Protein AF-A0A0F5JAH7-F1 (afdb_monomer_lite)

Sequence (179 aa):
MRFEEVIDNLYSNDDKLICETLNSGLHVSDCMIADNVVSTGFCCRIHTDTVFEVLYLISQQTVCYMQGFLSYRFPMGLSFKYNPDLRLENNYSYYNSGFFRPEEDYEKWYNSYDIESGKFNIVITKDLLNNSRSFVLDNNMEVSSFSVFKGQIEVKSYPLILENVPKLFKSRIFRTLIK

Secondary structure (DSSP, 8-state):
--HHHHHHHHTSS-HHHHHHHHHHSEEGGG--S-EEEEEEEEEEE-TT--EEEEEEETTTTEEEEEE-BTTB-PPTTBEEEE-GGGGGS--TTSTT--EE--GGGTTEEEEEEETTTTEEEEEEEEEEEGGGTEEEETTS-EE-EEEEEETTEEEEEEESS-SS--B---SS-------

pLDDT: mean 86.16, std 14.69, range [32.09, 98.0]

Structure (mmCIF, N/CA/C/O backbone):
data_AF-A0A0F5JAH7-F1
#
_entry.id   AF-A0A0F5JAH7-F1
#
loop_
_atom_site.group_PDB
_atom_site.id
_atom_site.type_symbol
_atom_site.label_atom_id
_atom_site.label_alt_id
_atom_site.label_comp_id
_atom_site.label_asym_id
_atom_site.label_entity_id
_atom_site.label_seq_id
_atom_site.pdbx_PDB_ins_code
_atom_site.Cartn_x
_atom_site.Cartn_y
_atom_site.Cartn_z
_atom_site.occupancy
_atom_site.B_iso_or_equiv
_atom_site.auth_seq_id
_atom_site.auth_comp_id
_atom_site.auth_asym_id
_atom_site.auth_atom_id
_atom_site.pdbx_PDB_model_num
ATOM 1 N N . MET A 1 1 ? -8.249 3.401 -7.924 1.00 89.75 1 MET A N 1
ATOM 2 C CA . MET A 1 1 ? -8.899 2.587 -6.875 1.00 89.75 1 MET A CA 1
ATOM 3 C C . MET A 1 1 ? -8.519 3.214 -5.549 1.00 89.75 1 MET A C 1
ATOM 5 O O . MET A 1 1 ? -7.336 3.478 -5.372 1.00 89.75 1 MET A O 1
ATOM 9 N N . ARG A 1 2 ? -9.473 3.545 -4.670 1.00 94.94 2 ARG A N 1
ATOM 10 C CA . ARG A 1 2 ? -9.120 4.191 -3.392 1.00 94.94 2 ARG A CA 1
ATOM 11 C C . ARG A 1 2 ? -8.401 3.201 -2.476 1.00 94.94 2 ARG A C 1
ATOM 13 O O . ARG A 1 2 ? -8.511 1.991 -2.667 1.00 94.94 2 ARG A O 1
ATOM 20 N N . PHE A 1 3 ? -7.662 3.714 -1.495 1.00 96.94 3 PHE A N 1
ATOM 21 C CA . PHE A 1 3 ? -6.788 2.890 -0.664 1.00 96.94 3 PHE A CA 1
ATOM 22 C C . PHE A 1 3 ? -7.546 1.769 0.054 1.00 96.94 3 PHE A C 1
ATOM 24 O O . PHE A 1 3 ? -7.106 0.628 0.022 1.00 96.94 3 PHE A O 1
ATOM 31 N N . GLU A 1 4 ? -8.706 2.050 0.647 1.00 96.50 4 GLU A N 1
ATOM 32 C CA . GLU A 1 4 ? -9.466 1.043 1.389 1.00 96.50 4 GLU A CA 1
ATOM 33 C C . GLU A 1 4 ? -9.910 -0.132 0.509 1.00 96.50 4 GLU A C 1
ATOM 35 O O . GLU A 1 4 ? -9.775 -1.279 0.919 1.00 96.50 4 GLU A O 1
ATOM 40 N N . GLU A 1 5 ? -10.326 0.148 -0.728 1.00 96.75 5 GLU A N 1
ATOM 41 C CA . GLU A 1 5 ? -10.713 -0.872 -1.707 1.00 96.75 5 GLU A CA 1
ATOM 42 C C . GLU A 1 5 ? -9.499 -1.704 -2.144 1.00 96.75 5 GLU A C 1
ATOM 44 O O . GLU A 1 5 ? -9.576 -2.928 -2.235 1.00 96.75 5 GLU A O 1
ATOM 49 N N . VAL A 1 6 ? -8.349 -1.051 -2.350 1.00 97.06 6 VAL A N 1
ATOM 50 C CA . VAL A 1 6 ? -7.085 -1.736 -2.650 1.00 97.06 6 VAL A CA 1
ATOM 51 C C . VAL A 1 6 ? -6.721 -2.714 -1.535 1.00 97.06 6 VAL A C 1
ATOM 53 O O . VAL A 1 6 ? -6.438 -3.876 -1.820 1.00 97.06 6 VAL A O 1
ATOM 56 N N . ILE A 1 7 ? -6.706 -2.268 -0.276 1.00 96.62 7 ILE A N 1
ATOM 57 C CA . ILE A 1 7 ? -6.280 -3.121 0.840 1.00 96.62 7 ILE A CA 1
ATOM 58 C C . ILE A 1 7 ? -7.300 -4.236 1.095 1.00 96.62 7 ILE A C 1
ATOM 60 O O . ILE A 1 7 ? -6.888 -5.377 1.308 1.00 96.62 7 ILE A O 1
ATOM 64 N N . ASP A 1 8 ? -8.605 -3.958 0.987 1.00 96.44 8 ASP A N 1
ATOM 65 C CA . ASP A 1 8 ? -9.654 -4.984 1.059 1.00 96.44 8 ASP A CA 1
ATOM 66 C C . ASP A 1 8 ? -9.432 -6.094 0.023 1.00 96.44 8 ASP A C 1
ATOM 68 O O . ASP A 1 8 ? -9.504 -7.280 0.355 1.00 96.44 8 ASP A O 1
ATOM 72 N N . ASN A 1 9 ? -9.109 -5.718 -1.216 1.00 96.19 9 ASN A N 1
ATOM 73 C CA . ASN A 1 9 ? -8.891 -6.667 -2.299 1.00 96.19 9 ASN A CA 1
ATOM 74 C C . ASN A 1 9 ? -7.584 -7.451 -2.143 1.00 96.19 9 ASN A C 1
ATOM 76 O O . ASN A 1 9 ? -7.573 -8.662 -2.358 1.00 96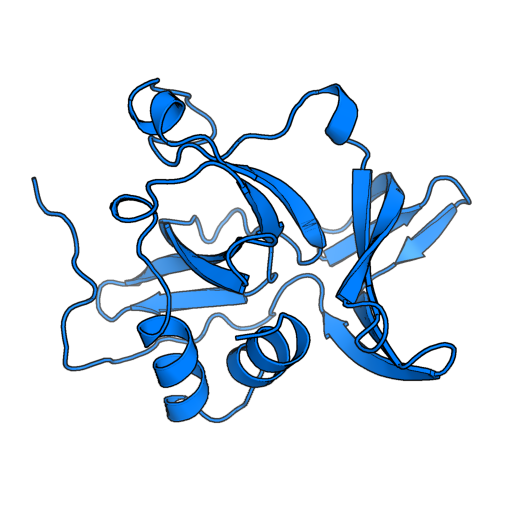.19 9 ASN A O 1
ATOM 80 N N . LEU A 1 10 ? -6.484 -6.784 -1.772 1.00 95.25 10 LEU A N 1
ATOM 81 C CA . LEU A 1 10 ? -5.180 -7.426 -1.575 1.00 95.25 10 LEU A CA 1
ATOM 82 C C . LEU A 1 10 ? -5.208 -8.428 -0.415 1.00 95.25 10 LEU A C 1
ATOM 84 O O . LEU A 1 10 ? -4.598 -9.485 -0.511 1.00 95.25 10 LEU A O 1
ATOM 88 N N . TYR A 1 11 ? -5.943 -8.133 0.658 1.00 95.00 11 TYR A N 1
ATOM 89 C CA . TYR A 1 11 ? -6.078 -9.011 1.827 1.00 95.00 11 TYR A CA 1
ATOM 90 C C . TYR A 1 11 ? -7.300 -9.944 1.747 1.00 95.00 11 TYR A C 1
ATOM 92 O O . TYR A 1 11 ? -7.702 -10.536 2.751 1.00 95.00 11 TYR A O 1
ATOM 100 N N . SER A 1 12 ? -7.902 -10.085 0.565 1.00 93.44 12 SER A N 1
ATOM 101 C CA . SER A 1 12 ? -8.976 -11.044 0.314 1.00 93.44 12 SER A CA 1
ATOM 102 C C . SER A 1 12 ? -8.448 -12.482 0.252 1.00 93.44 12 SER A C 1
ATOM 104 O O . SER A 1 12 ? -7.288 -12.722 -0.063 1.00 93.44 12 SER A O 1
ATOM 106 N N . ASN A 1 13 ? -9.325 -13.460 0.490 1.00 90.88 13 ASN A N 1
ATOM 107 C CA . ASN A 1 13 ? -9.040 -14.874 0.207 1.00 90.88 13 ASN A CA 1
ATOM 108 C C . ASN A 1 13 ? -9.340 -15.258 -1.258 1.00 90.88 13 ASN A C 1
ATOM 110 O O . ASN A 1 13 ? -9.183 -16.419 -1.631 1.00 90.88 13 ASN A O 1
ATOM 114 N N . ASP A 1 14 ? -9.821 -14.316 -2.076 1.00 91.62 14 ASP A N 1
ATOM 115 C CA . ASP A 1 14 ? -10.093 -14.523 -3.499 1.00 91.62 14 ASP A CA 1
ATOM 116 C C . ASP A 1 14 ? -8.895 -14.087 -4.357 1.00 91.62 14 ASP A C 1
ATOM 118 O O . ASP A 1 14 ? -8.690 -12.899 -4.627 1.00 91.62 14 ASP A O 1
ATOM 122 N N . ASP A 1 15 ? -8.134 -15.072 -4.842 1.00 90.12 15 ASP A N 1
ATOM 123 C CA . ASP A 1 15 ? -6.994 -14.867 -5.741 1.00 90.12 15 ASP A CA 1
ATOM 124 C C . ASP A 1 15 ? -7.355 -14.064 -6.996 1.00 90.12 15 ASP A C 1
ATOM 126 O O . ASP A 1 15 ? -6.509 -13.330 -7.520 1.00 90.12 15 ASP A O 1
ATOM 130 N N . LYS A 1 16 ? -8.594 -14.177 -7.498 1.00 90.12 16 LYS A N 1
ATOM 131 C CA . LYS A 1 16 ? -9.054 -13.421 -8.667 1.00 90.12 16 LYS A CA 1
ATOM 132 C C . LYS A 1 16 ? -9.134 -11.933 -8.340 1.00 90.12 16 LYS A C 1
ATOM 134 O O . LYS A 1 16 ? -8.657 -11.129 -9.139 1.00 90.12 16 LYS A O 1
ATOM 139 N N . LEU A 1 17 ? -9.657 -11.581 -7.169 1.00 92.62 17 LEU A N 1
ATOM 140 C CA . LEU A 1 17 ? -9.796 -10.196 -6.718 1.00 92.62 17 LEU A CA 1
ATOM 141 C C . LEU A 1 17 ? -8.432 -9.542 -6.451 1.00 92.62 17 LEU A C 1
ATOM 143 O O . LEU A 1 17 ? -8.174 -8.425 -6.916 1.00 92.62 17 LEU A O 1
ATOM 147 N N . ILE A 1 18 ? -7.519 -10.276 -5.800 1.00 92.75 18 ILE A N 1
ATOM 148 C CA . ILE A 1 18 ? -6.113 -9.868 -5.641 1.00 92.75 18 ILE A CA 1
ATOM 149 C C . ILE A 1 18 ? -5.516 -9.594 -7.023 1.00 92.75 18 ILE A C 1
ATOM 151 O O . ILE A 1 18 ? -4.957 -8.531 -7.293 1.00 92.75 18 ILE A O 1
ATOM 155 N N . CYS A 1 19 ? -5.672 -10.550 -7.938 1.00 90.69 19 CYS A N 1
ATOM 156 C CA . CYS A 1 19 ? -5.180 -10.449 -9.299 1.00 90.69 19 CYS A CA 1
ATOM 157 C C . CYS A 1 19 ? -5.741 -9.230 -10.045 1.00 90.69 19 CYS A C 1
ATOM 159 O O . CYS A 1 19 ? -4.984 -8.565 -10.752 1.00 90.69 19 CYS A O 1
ATOM 161 N N . GLU A 1 20 ? -7.040 -8.966 -9.971 1.00 91.88 20 GLU A N 1
ATOM 162 C CA . GLU A 1 20 ? -7.682 -7.822 -10.629 1.00 91.88 20 GLU A CA 1
ATOM 163 C C . GLU A 1 20 ? -7.109 -6.498 -10.124 1.00 91.88 20 GLU A C 1
ATOM 165 O O . GLU A 1 20 ? -6.736 -5.650 -10.935 1.00 91.88 20 GLU A O 1
ATOM 170 N N . THR A 1 21 ? -6.910 -6.381 -8.811 1.00 93.88 21 THR A N 1
ATOM 171 C CA . THR A 1 21 ? -6.293 -5.199 -8.196 1.00 93.88 21 THR A CA 1
ATOM 172 C C . THR A 1 21 ? -4.859 -5.002 -8.677 1.00 93.88 21 THR A C 1
ATOM 174 O O . THR A 1 21 ? -4.520 -3.920 -9.153 1.00 93.88 21 THR A O 1
ATOM 177 N N . LEU A 1 22 ? -4.036 -6.055 -8.681 1.00 92.62 22 LEU A N 1
ATOM 178 C CA . LEU A 1 22 ? -2.658 -5.976 -9.186 1.00 92.62 22 LEU A CA 1
ATOM 179 C C . LEU A 1 22 ? -2.588 -5.614 -10.678 1.00 92.62 22 LEU A C 1
ATOM 181 O O . LEU A 1 22 ? -1.723 -4.843 -11.082 1.00 92.62 22 LEU A O 1
ATOM 185 N N . ASN A 1 23 ? -3.507 -6.131 -11.498 1.00 89.88 23 ASN A N 1
ATOM 186 C CA . ASN A 1 23 ? -3.567 -5.809 -12.929 1.00 89.88 23 ASN A CA 1
ATOM 187 C C . ASN A 1 23 ? -4.025 -4.383 -13.225 1.00 89.88 23 ASN A C 1
ATOM 189 O O . ASN A 1 23 ? -3.762 -3.894 -14.320 1.00 89.88 23 ASN A O 1
ATOM 193 N N . SER A 1 24 ? -4.759 -3.758 -12.305 1.00 91.12 24 SER A N 1
ATOM 194 C CA . SER A 1 24 ? -5.152 -2.353 -12.434 1.00 91.12 24 SER A CA 1
ATOM 195 C C . SER A 1 24 ? -4.000 -1.388 -12.132 1.00 91.12 24 SER A C 1
ATOM 197 O O . SER A 1 24 ? -4.079 -0.212 -12.481 1.00 91.12 24 SER A O 1
ATOM 199 N N . GLY A 1 25 ? -2.943 -1.892 -11.488 1.00 92.25 25 GLY A N 1
ATOM 200 C CA . GLY A 1 25 ? -1.756 -1.134 -11.130 1.00 92.25 25 GLY A CA 1
ATOM 201 C C . GLY A 1 25 ? -0.663 -1.120 -12.190 1.00 92.25 25 GLY A C 1
ATOM 202 O O . GLY A 1 25 ? -0.824 -1.588 -13.317 1.00 92.25 25 GLY A O 1
ATOM 203 N N . LEU A 1 26 ? 0.489 -0.589 -11.788 1.00 91.38 26 LEU A N 1
ATOM 204 C CA . LEU A 1 26 ? 1.646 -0.360 -12.651 1.00 91.38 26 LEU A CA 1
ATOM 205 C C . LEU A 1 26 ? 2.881 -1.094 -12.128 1.00 91.38 26 LEU A C 1
ATOM 207 O O . LEU A 1 26 ? 3.124 -1.147 -10.922 1.00 91.38 26 LEU A O 1
ATOM 211 N N . HIS A 1 27 ? 3.716 -1.610 -13.028 1.00 89.38 27 HIS A N 1
ATOM 212 C CA . HIS A 1 27 ? 5.087 -1.922 -12.634 1.00 89.38 27 HIS A CA 1
ATOM 213 C C . HIS A 1 27 ? 5.825 -0.602 -12.367 1.00 89.38 27 HIS A C 1
ATOM 215 O O . HIS A 1 27 ? 5.566 0.397 -13.036 1.00 89.38 27 HIS A O 1
ATOM 221 N N . VAL A 1 28 ? 6.772 -0.576 -11.428 1.00 87.31 28 VAL A N 1
ATOM 222 C CA . VAL A 1 28 ? 7.535 0.640 -11.074 1.00 87.31 28 VAL A CA 1
ATOM 223 C C . VAL A 1 28 ? 8.237 1.316 -12.270 1.00 87.31 28 VAL A C 1
ATOM 225 O O . VAL A 1 28 ? 8.448 2.530 -12.280 1.00 87.31 28 VAL A O 1
ATOM 228 N N . SER A 1 29 ? 8.564 0.555 -13.320 1.00 84.88 29 SER A N 1
ATOM 229 C CA . SER A 1 29 ? 9.102 1.090 -14.583 1.00 84.88 29 SER A CA 1
ATOM 230 C C . SER A 1 29 ? 8.116 1.961 -15.363 1.00 84.88 29 SER A C 1
ATOM 232 O O . SER A 1 29 ? 8.536 2.793 -16.164 1.00 84.88 29 SER A O 1
ATOM 234 N N . ASP A 1 30 ? 6.824 1.744 -15.153 1.00 88.81 30 ASP A N 1
ATOM 235 C CA . ASP A 1 30 ? 5.741 2.383 -15.895 1.00 88.81 30 ASP A CA 1
ATOM 236 C C . ASP A 1 30 ? 5.173 3.582 -15.118 1.00 88.81 30 ASP A C 1
ATOM 238 O O . ASP A 1 30 ? 4.366 4.347 -15.644 1.00 88.81 30 ASP A O 1
ATOM 242 N N . CYS A 1 31 ? 5.621 3.781 -13.875 1.00 89.44 31 CYS A N 1
ATOM 243 C CA . CYS A 1 31 ? 5.370 4.991 -13.110 1.00 89.44 31 CYS A CA 1
ATOM 244 C C . CYS A 1 31 ? 6.187 6.151 -13.709 1.00 89.44 31 CYS A C 1
ATOM 246 O O . CYS A 1 31 ? 7.398 6.046 -13.902 1.00 89.44 31 CYS A O 1
ATOM 248 N N . MET A 1 32 ? 5.518 7.262 -14.024 1.00 89.25 32 MET A N 1
ATOM 249 C CA . MET A 1 32 ? 6.128 8.411 -14.720 1.00 89.25 32 MET A CA 1
ATOM 250 C C . MET A 1 32 ? 5.981 9.733 -13.961 1.00 89.25 32 MET A C 1
ATOM 252 O O . MET A 1 32 ? 6.527 10.747 -14.382 1.00 89.25 32 MET A O 1
ATOM 256 N N . ILE A 1 33 ? 5.226 9.739 -12.862 1.00 92.56 33 ILE A N 1
ATOM 257 C CA . ILE A 1 33 ? 4.879 10.938 -12.096 1.00 92.56 33 ILE A CA 1
ATOM 258 C C . ILE A 1 33 ? 5.311 10.710 -10.652 1.00 92.56 33 ILE A C 1
ATOM 260 O O . ILE A 1 33 ? 5.021 9.652 -10.091 1.00 92.56 33 ILE A O 1
ATOM 264 N N . ALA A 1 34 ? 6.003 11.692 -10.071 1.00 93.06 34 ALA A N 1
ATOM 265 C CA . ALA A 1 34 ? 6.387 11.673 -8.665 1.00 93.06 34 ALA A CA 1
ATOM 266 C C . ALA A 1 34 ? 5.153 11.610 -7.751 1.00 93.06 34 ALA A C 1
ATOM 268 O O . ALA A 1 34 ? 4.118 12.206 -8.051 1.00 93.06 34 ALA A O 1
ATOM 269 N N . ASP A 1 35 ? 5.258 10.903 -6.629 1.00 95.75 35 ASP A N 1
ATOM 270 C CA . ASP A 1 35 ? 4.128 10.731 -5.714 1.00 95.75 35 ASP A CA 1
ATOM 271 C C . ASP A 1 35 ? 4.586 10.501 -4.272 1.00 95.75 35 ASP A C 1
ATOM 273 O O . ASP A 1 35 ? 5.710 10.063 -4.014 1.00 95.75 35 ASP A O 1
ATOM 277 N N . ASN A 1 36 ? 3.679 10.753 -3.332 1.00 94.38 36 ASN A N 1
ATOM 278 C CA . ASN A 1 36 ? 3.778 10.191 -1.996 1.00 94.38 36 ASN A CA 1
ATOM 279 C C . ASN A 1 36 ? 3.267 8.757 -2.037 1.00 94.38 36 ASN A C 1
ATOM 281 O O . ASN A 1 36 ? 2.290 8.439 -2.719 1.00 94.38 36 ASN A O 1
ATOM 285 N N . VAL A 1 37 ? 3.930 7.888 -1.294 1.00 94.62 37 VAL A N 1
ATOM 286 C CA . VAL A 1 37 ? 3.710 6.453 -1.387 1.00 94.62 37 VAL A CA 1
ATOM 287 C C . VAL A 1 37 ? 3.574 5.874 0.003 1.00 94.62 37 VAL A C 1
ATOM 289 O O . VAL A 1 37 ? 4.238 6.302 0.949 1.00 94.62 37 VAL A O 1
ATOM 292 N N . VAL A 1 38 ? 2.705 4.883 0.120 1.00 95.75 38 VAL A N 1
ATOM 293 C CA . VAL A 1 38 ? 2.542 4.099 1.337 1.00 95.75 38 VAL A CA 1
ATOM 294 C C . VAL A 1 38 ? 2.683 2.621 1.003 1.00 95.75 38 VAL A C 1
ATOM 296 O O . VAL A 1 38 ? 2.129 2.136 0.013 1.00 95.75 38 VAL A O 1
ATOM 299 N N . SER A 1 39 ? 3.448 1.898 1.817 1.00 94.81 39 SER A N 1
ATOM 300 C CA . SER A 1 39 ? 3.485 0.442 1.733 1.00 94.81 39 SER A CA 1
ATOM 301 C C . SER A 1 39 ? 2.125 -0.138 2.085 1.00 94.81 39 SER A C 1
ATOM 303 O O . SER A 1 39 ? 1.506 0.246 3.080 1.00 94.81 39 SER A O 1
ATOM 305 N N . THR A 1 40 ? 1.685 -1.111 1.292 1.00 96.00 40 THR A N 1
ATOM 306 C CA . THR A 1 40 ? 0.462 -1.865 1.578 1.00 96.00 40 THR A CA 1
ATOM 307 C C . THR A 1 40 ? 0.707 -3.039 2.524 1.00 96.00 40 THR A C 1
ATOM 309 O O . THR A 1 40 ? -0.239 -3.735 2.852 1.00 96.00 40 THR A O 1
ATOM 312 N N . GLY A 1 41 ? 1.952 -3.329 2.929 1.00 93.94 41 GLY A N 1
ATOM 313 C CA . GLY A 1 41 ? 2.280 -4.530 3.719 1.00 93.94 41 GLY A CA 1
ATOM 314 C C . GLY A 1 41 ? 2.102 -5.858 2.972 1.00 93.94 41 GLY A C 1
ATOM 315 O O . GLY A 1 41 ? 2.400 -6.928 3.516 1.00 93.94 41 GLY A O 1
ATOM 316 N N . PHE A 1 42 ? 1.619 -5.796 1.727 1.00 94.38 42 PHE A N 1
ATOM 317 C CA . PHE A 1 42 ? 1.317 -6.938 0.890 1.00 94.38 42 PHE A CA 1
ATOM 318 C C . PHE A 1 42 ? 2.485 -7.257 -0.045 1.00 94.38 42 PHE A C 1
ATOM 320 O O . PHE A 1 42 ? 3.099 -6.383 -0.665 1.00 94.38 42 PHE A O 1
ATOM 327 N N . CYS A 1 43 ? 2.752 -8.551 -0.191 1.00 92.25 43 CYS A N 1
ATOM 328 C CA . CYS A 1 43 ? 3.682 -9.076 -1.177 1.00 92.25 43 CYS A CA 1
ATOM 329 C C . CYS A 1 43 ? 3.055 -10.290 -1.851 1.00 92.25 43 CYS A C 1
ATOM 331 O O . CYS A 1 43 ? 2.302 -11.028 -1.218 1.00 92.25 43 CYS A O 1
ATOM 333 N N . CYS A 1 44 ? 3.438 -10.570 -3.089 1.00 91.25 44 CYS A N 1
ATOM 334 C CA . CYS A 1 44 ? 3.083 -11.814 -3.762 1.00 91.25 44 CYS A CA 1
ATOM 335 C C . CYS A 1 44 ? 4.301 -12.450 -4.428 1.00 91.25 44 CYS A C 1
ATOM 337 O O . CYS A 1 44 ? 5.285 -11.783 -4.747 1.00 91.25 44 CYS A O 1
ATOM 339 N N . ARG A 1 45 ? 4.239 -13.765 -4.632 1.00 90.38 45 ARG A N 1
ATOM 340 C CA . ARG A 1 45 ? 5.182 -14.512 -5.467 1.00 90.38 45 ARG A CA 1
ATOM 341 C C . ARG A 1 45 ? 4.530 -14.823 -6.798 1.00 90.38 45 ARG A C 1
ATOM 343 O O . ARG A 1 45 ? 3.375 -15.241 -6.834 1.00 90.38 45 ARG A O 1
ATOM 350 N N . ILE A 1 46 ? 5.287 -14.699 -7.878 1.00 85.94 46 ILE A N 1
ATOM 351 C CA . ILE A 1 46 ? 4.879 -15.224 -9.183 1.00 85.94 46 ILE A CA 1
ATOM 352 C C . ILE A 1 46 ? 5.449 -16.631 -9.406 1.00 85.94 46 ILE A C 1
ATOM 354 O O . ILE A 1 46 ? 6.190 -17.170 -8.585 1.00 85.94 46 ILE A O 1
ATOM 358 N N . HIS A 1 47 ? 5.094 -17.256 -10.529 1.00 80.88 47 HIS A N 1
ATOM 359 C CA . HIS A 1 47 ? 5.506 -18.623 -10.871 1.00 80.88 47 HIS A CA 1
ATOM 360 C C . HIS A 1 47 ? 7.030 -18.852 -10.884 1.00 80.88 47 HIS A C 1
ATOM 362 O O . HIS A 1 47 ? 7.455 -19.964 -10.585 1.00 80.88 47 HIS A O 1
ATOM 368 N N . THR A 1 48 ? 7.832 -17.820 -11.173 1.00 83.31 48 THR A N 1
ATOM 369 C CA . THR A 1 48 ? 9.309 -17.844 -11.132 1.00 83.31 48 THR A CA 1
ATOM 370 C C . THR A 1 48 ? 9.889 -17.711 -9.720 1.00 83.31 48 THR A C 1
ATOM 372 O O . THR A 1 48 ? 11.091 -17.522 -9.574 1.00 83.31 48 THR A O 1
ATOM 375 N N . ASP A 1 49 ? 9.041 -17.721 -8.687 1.00 84.25 49 ASP A N 1
ATOM 376 C CA . ASP A 1 49 ? 9.376 -17.427 -7.288 1.00 84.25 49 ASP A CA 1
ATOM 377 C C . ASP A 1 49 ? 9.932 -16.011 -7.044 1.00 84.25 49 ASP A C 1
ATOM 379 O O . ASP A 1 49 ? 10.312 -15.668 -5.923 1.00 84.25 49 ASP A O 1
ATOM 383 N N . THR A 1 50 ? 9.890 -15.143 -8.061 1.00 86.38 50 THR A N 1
ATOM 384 C CA . THR A 1 50 ? 10.136 -13.708 -7.908 1.00 86.38 50 THR A CA 1
ATOM 385 C C . THR A 1 50 ? 9.057 -13.099 -7.022 1.00 86.38 50 THR A C 1
ATOM 387 O O . THR A 1 50 ? 7.864 -13.366 -7.199 1.00 86.38 50 THR A O 1
ATOM 390 N N . VAL A 1 51 ? 9.487 -12.283 -6.064 1.00 88.31 51 VAL A N 1
ATOM 391 C CA . VAL A 1 51 ? 8.613 -11.635 -5.088 1.00 88.31 51 VAL A CA 1
ATOM 392 C C . VAL A 1 51 ? 8.412 -10.193 -5.503 1.00 88.31 51 VAL A C 1
ATOM 394 O O . VAL A 1 51 ? 9.379 -9.495 -5.805 1.00 88.31 51 VAL A O 1
ATOM 397 N N . PHE A 1 52 ? 7.161 -9.757 -5.493 1.00 89.88 52 PHE A N 1
ATOM 398 C CA . PHE A 1 52 ? 6.795 -8.370 -5.702 1.00 89.88 52 PHE A CA 1
ATOM 399 C C 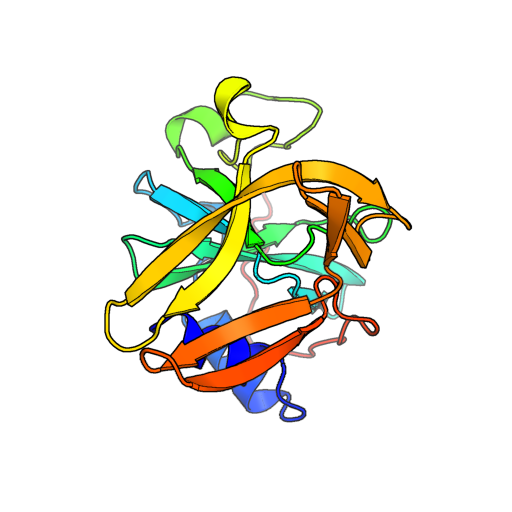. PHE A 1 52 ? 6.207 -7.796 -4.424 1.00 89.88 52 PHE A C 1
ATOM 401 O O . PHE A 1 52 ? 5.322 -8.398 -3.813 1.00 89.88 52 PHE A O 1
ATOM 408 N N . GLU A 1 53 ? 6.710 -6.632 -4.041 1.00 91.69 53 GLU A N 1
ATOM 409 C CA . GLU A 1 53 ? 6.090 -5.775 -3.041 1.00 91.69 53 GLU A CA 1
ATOM 410 C C . GLU A 1 53 ? 5.092 -4.851 -3.718 1.00 91.69 53 GLU A C 1
ATOM 412 O O . GLU A 1 53 ? 5.324 -4.382 -4.836 1.00 91.69 53 GLU A O 1
ATOM 417 N N . VAL A 1 54 ? 3.979 -4.605 -3.033 1.00 94.12 54 VAL A N 1
ATOM 418 C CA . VAL A 1 54 ? 2.901 -3.760 -3.534 1.00 94.12 54 VAL A CA 1
ATOM 419 C C . VAL A 1 54 ? 2.854 -2.486 -2.706 1.00 94.12 54 VAL A C 1
ATOM 421 O O . VAL A 1 54 ? 2.740 -2.505 -1.478 1.00 94.12 54 VAL A O 1
ATOM 424 N N . LEU A 1 55 ? 2.937 -1.362 -3.393 1.00 95.06 55 LEU A N 1
ATOM 425 C CA . LEU A 1 55 ? 2.903 -0.024 -2.829 1.00 95.06 55 LEU A CA 1
ATOM 426 C C . LEU A 1 55 ? 1.694 0.718 -3.402 1.00 95.06 55 LEU A C 1
ATOM 428 O O . LEU A 1 55 ? 1.178 0.369 -4.465 1.00 95.06 55 LEU A O 1
ATOM 432 N N . TYR A 1 56 ? 1.234 1.747 -2.704 1.00 97.38 56 TYR A N 1
ATOM 433 C CA . TYR A 1 56 ? 0.128 2.585 -3.153 1.00 97.38 56 TYR A CA 1
ATOM 434 C C . TYR A 1 56 ? 0.607 4.016 -3.389 1.00 97.38 56 TYR A C 1
ATOM 436 O O . TYR A 1 56 ? 1.154 4.650 -2.486 1.00 97.38 56 TYR A O 1
ATOM 444 N N . LEU A 1 57 ? 0.390 4.513 -4.606 1.00 96.31 57 LEU A N 1
ATOM 445 C CA . LEU A 1 57 ? 0.669 5.885 -5.023 1.00 96.31 57 LEU A CA 1
ATOM 446 C C . LEU A 1 57 ? -0.528 6.759 -4.632 1.00 96.31 57 LEU A C 1
ATOM 448 O O . LEU A 1 57 ? -1.629 6.588 -5.162 1.00 96.31 57 LEU A O 1
ATOM 452 N N . ILE A 1 58 ? -0.332 7.660 -3.667 1.00 95.81 58 ILE A N 1
ATOM 453 C CA . ILE A 1 58 ? -1.429 8.344 -2.971 1.00 95.81 58 ILE A CA 1
ATOM 454 C C . ILE A 1 58 ? -2.175 9.296 -3.906 1.00 95.81 58 ILE A C 1
ATOM 456 O O . ILE A 1 58 ? -3.404 9.242 -3.977 1.00 95.81 58 ILE A O 1
ATOM 460 N N . SER A 1 59 ? -1.453 10.151 -4.630 1.00 94.38 59 SER A N 1
ATOM 461 C CA . SER A 1 59 ? -2.060 11.171 -5.495 1.00 94.38 59 SER A CA 1
ATOM 462 C C . SER A 1 59 ? -2.687 10.542 -6.737 1.00 94.38 59 SER A C 1
ATOM 464 O O . SER A 1 59 ? -3.747 10.974 -7.185 1.00 94.38 59 SER A O 1
ATOM 466 N N . GLN A 1 60 ? -2.055 9.497 -7.273 1.00 94.69 60 GLN A N 1
ATOM 467 C CA . GLN A 1 60 ? -2.540 8.758 -8.442 1.00 94.69 60 GLN A CA 1
ATOM 468 C C . GLN A 1 60 ? -3.656 7.756 -8.121 1.00 94.69 60 GLN A C 1
ATOM 470 O O . GLN A 1 60 ? -4.321 7.276 -9.037 1.00 94.69 60 GLN A O 1
ATOM 475 N N . GLN A 1 61 ? -3.867 7.433 -6.843 1.00 95.25 61 GLN A N 1
ATOM 476 C CA . GLN A 1 61 ? -4.837 6.438 -6.383 1.00 95.25 61 GLN A CA 1
ATOM 477 C C . GLN A 1 61 ? -4.733 5.103 -7.131 1.00 95.25 61 GLN A C 1
ATOM 479 O O . GLN A 1 61 ? -5.717 4.555 -7.648 1.00 95.25 61 GLN A O 1
ATOM 484 N N . THR A 1 62 ? -3.507 4.598 -7.233 1.00 95.31 62 THR A N 1
ATOM 485 C CA . THR A 1 62 ? -3.205 3.348 -7.926 1.00 95.31 62 THR A CA 1
ATOM 486 C C . THR A 1 62 ? -2.142 2.560 -7.180 1.00 95.31 62 THR A C 1
ATOM 488 O O . THR A 1 62 ? -1.335 3.124 -6.438 1.00 95.31 62 THR A O 1
ATOM 491 N N . VAL A 1 63 ? -2.140 1.245 -7.379 1.00 95.56 63 VAL A N 1
ATOM 492 C CA . VAL A 1 63 ? -1.067 0.395 -6.870 1.00 95.56 63 VAL A CA 1
ATOM 493 C C . VAL A 1 63 ? 0.091 0.372 -7.847 1.00 95.56 63 VAL A C 1
ATOM 495 O O . VAL A 1 63 ? -0.091 0.360 -9.066 1.00 95.56 63 VAL A O 1
ATOM 498 N N . CYS A 1 64 ? 1.295 0.316 -7.306 1.00 93.38 64 CYS A N 1
ATOM 499 C CA . CYS A 1 64 ? 2.482 -0.012 -8.061 1.00 93.38 64 CYS A CA 1
ATOM 500 C C . CYS A 1 64 ? 3.198 -1.191 -7.412 1.00 93.38 64 CYS A C 1
ATOM 502 O O . CYS A 1 64 ? 3.074 -1.433 -6.212 1.00 93.38 64 CYS A O 1
ATOM 504 N N . TYR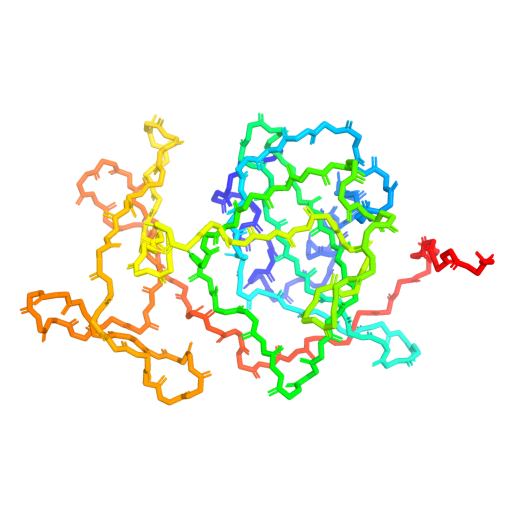 A 1 65 ? 3.922 -1.956 -8.217 1.00 89.69 65 TYR A N 1
ATOM 505 C CA . TYR A 1 65 ? 4.688 -3.090 -7.725 1.00 89.69 65 TYR A CA 1
ATOM 506 C C . TYR A 1 65 ? 6.137 -3.020 -8.185 1.00 89.69 65 TYR A C 1
ATOM 508 O O . TYR A 1 65 ? 6.449 -2.618 -9.311 1.00 89.69 65 TYR A O 1
ATOM 516 N N . MET A 1 66 ? 7.024 -3.431 -7.286 1.00 88.06 66 MET A N 1
ATOM 517 C CA . MET A 1 66 ? 8.460 -3.517 -7.517 1.00 88.06 66 MET A CA 1
ATOM 518 C C . MET A 1 66 ? 8.991 -4.850 -7.001 1.00 88.06 66 MET A C 1
ATOM 520 O O . MET A 1 66 ? 8.371 -5.492 -6.150 1.00 88.06 66 MET A O 1
ATOM 524 N N . GLN A 1 67 ? 10.130 -5.284 -7.531 1.00 85.75 67 GLN A N 1
ATOM 525 C CA . GLN A 1 67 ? 10.779 -6.492 -7.041 1.00 85.75 67 GLN A CA 1
ATOM 526 C C . GLN A 1 67 ? 11.208 -6.294 -5.580 1.00 85.75 67 GLN A C 1
ATOM 528 O O . GLN A 1 67 ? 11.901 -5.332 -5.261 1.00 85.75 67 GLN A O 1
ATOM 533 N N . GLY A 1 68 ? 10.787 -7.213 -4.713 1.00 80.44 68 GLY A N 1
ATOM 534 C CA . GLY A 1 68 ? 11.105 -7.209 -3.287 1.00 80.44 68 GLY A CA 1
ATOM 535 C C . GLY A 1 68 ? 12.006 -8.370 -2.875 1.00 80.44 68 GLY A C 1
ATOM 536 O O . GLY A 1 68 ? 12.356 -9.239 -3.680 1.00 80.44 68 GLY A O 1
ATOM 537 N N . PHE A 1 69 ? 12.336 -8.422 -1.584 1.00 73.50 69 PHE A N 1
ATOM 538 C CA . PHE A 1 69 ? 13.149 -9.482 -0.987 1.00 73.50 69 PHE A CA 1
ATOM 539 C C . PHE A 1 69 ? 12.385 -10.161 0.150 1.00 73.50 69 PHE A C 1
ATOM 541 O O . PHE A 1 69 ? 11.886 -9.516 1.058 1.00 73.50 69 PHE A O 1
ATOM 548 N N . LEU A 1 70 ? 12.317 -11.493 0.168 1.00 70.94 70 LEU A N 1
ATOM 549 C CA . LEU A 1 70 ? 11.578 -12.200 1.230 1.00 70.94 70 LEU A CA 1
ATOM 550 C C . LEU A 1 70 ? 12.151 -11.991 2.630 1.00 70.94 70 LEU A C 1
ATOM 552 O O . LEU A 1 70 ? 11.407 -12.047 3.607 1.00 70.94 70 LEU A O 1
ATOM 556 N N . SER A 1 71 ? 13.463 -11.782 2.720 1.00 73.81 71 SER A N 1
ATOM 557 C CA . SER A 1 71 ? 14.166 -11.522 3.975 1.00 73.81 71 SER A CA 1
ATOM 558 C C . SER A 1 71 ? 13.862 -10.141 4.552 1.00 73.81 71 SER A C 1
ATOM 560 O O . SER A 1 71 ? 14.156 -9.911 5.721 1.00 73.81 71 SER A O 1
ATOM 562 N N . TYR A 1 72 ? 13.290 -9.233 3.759 1.00 77.88 72 TYR A N 1
ATOM 563 C CA . TYR A 1 72 ? 13.002 -7.872 4.176 1.00 77.88 72 TYR A CA 1
ATOM 564 C C . TYR A 1 72 ? 11.725 -7.378 3.507 1.00 77.88 72 TYR A C 1
ATOM 566 O O . TYR A 1 72 ? 11.729 -7.053 2.325 1.00 77.88 72 TYR A O 1
ATOM 574 N N . ARG A 1 73 ? 10.632 -7.373 4.274 1.00 83.56 73 ARG A N 1
ATOM 575 C CA . ARG A 1 73 ? 9.310 -6.979 3.788 1.00 83.56 73 ARG A CA 1
ATOM 576 C C . ARG A 1 73 ? 8.925 -5.638 4.356 1.00 83.56 73 ARG A C 1
ATOM 578 O O . ARG A 1 73 ? 9.023 -5.442 5.570 1.00 83.56 73 ARG A O 1
ATOM 585 N N . PHE A 1 74 ? 8.425 -4.762 3.499 1.00 88.06 74 PHE A N 1
ATOM 586 C CA . PHE A 1 74 ? 7.930 -3.481 3.961 1.00 88.06 74 PHE A CA 1
ATOM 587 C C . PHE A 1 74 ? 6.618 -3.620 4.735 1.00 88.06 74 PHE A C 1
ATOM 589 O O . PHE A 1 74 ? 5.617 -4.062 4.173 1.00 88.06 74 PHE A O 1
ATOM 596 N N . PRO A 1 75 ? 6.581 -3.196 6.003 1.00 92.19 75 PRO A N 1
ATOM 597 C CA . PRO A 1 75 ? 5.349 -3.131 6.779 1.00 92.19 75 PRO A CA 1
ATOM 598 C C . PRO A 1 75 ? 4.362 -2.100 6.209 1.00 92.19 75 PRO A C 1
ATOM 600 O O . PRO A 1 75 ? 4.763 -1.085 5.638 1.00 92.19 75 PRO A O 1
ATOM 603 N N . MET A 1 76 ? 3.064 -2.356 6.365 1.00 95.38 76 MET A N 1
ATOM 604 C CA . MET A 1 76 ? 1.971 -1.488 5.943 1.00 95.38 76 MET A CA 1
ATOM 605 C C . MET A 1 76 ? 2.069 -0.148 6.656 1.00 95.38 76 MET A C 1
ATOM 607 O O . MET A 1 76 ? 2.302 -0.091 7.862 1.00 95.38 76 MET A O 1
ATOM 611 N N . GLY A 1 77 ? 1.855 0.931 5.911 1.00 94.69 77 GLY A N 1
ATOM 612 C CA . GLY A 1 77 ? 1.917 2.276 6.467 1.00 94.69 77 GLY A CA 1
ATOM 613 C C . GLY A 1 77 ? 3.305 2.910 6.425 1.00 94.69 77 GLY A C 1
ATOM 614 O O . GLY A 1 77 ? 3.424 4.118 6.632 1.00 94.69 77 GLY A O 1
ATOM 615 N N . LEU A 1 78 ? 4.348 2.145 6.084 1.00 92.06 78 LEU A N 1
ATOM 616 C CA . LEU A 1 78 ? 5.670 2.706 5.831 1.00 92.06 78 LEU A CA 1
ATOM 617 C C . LEU A 1 78 ? 5.585 3.731 4.692 1.00 92.06 78 LEU A C 1
ATOM 619 O O . LEU A 1 78 ? 5.112 3.419 3.595 1.00 92.06 78 LEU A O 1
ATOM 623 N N . SER A 1 79 ? 6.003 4.961 4.979 1.00 91.56 79 SER A N 1
ATOM 624 C CA . SER A 1 79 ? 5.915 6.098 4.068 1.00 91.56 79 SER A CA 1
ATOM 625 C C . SER A 1 79 ? 7.152 6.189 3.178 1.00 91.56 79 SER A C 1
ATOM 627 O O . SER A 1 79 ? 8.280 6.011 3.640 1.00 91.56 79 SER A O 1
ATOM 629 N N . PHE A 1 80 ? 6.941 6.500 1.901 1.00 89.94 80 PHE A N 1
ATOM 630 C CA . PHE A 1 80 ? 7.995 6.746 0.921 1.00 89.94 80 PHE A CA 1
ATOM 631 C C . PHE A 1 80 ? 7.632 7.935 0.032 1.00 89.94 80 PHE A C 1
ATOM 633 O O . PHE A 1 80 ? 6.474 8.352 -0.058 1.00 89.94 80 PHE A O 1
ATOM 640 N N . LYS A 1 81 ? 8.633 8.434 -0.687 1.00 92.50 81 LYS A N 1
ATOM 641 C CA . LYS A 1 81 ? 8.460 9.288 -1.858 1.00 92.50 81 LYS A CA 1
ATOM 642 C C . LYS A 1 81 ? 8.899 8.515 -3.093 1.00 92.50 81 LYS A C 1
ATOM 644 O O . LYS A 1 81 ? 9.853 7.741 -3.039 1.00 92.50 81 LYS A O 1
ATOM 649 N N . TYR A 1 82 ? 8.197 8.723 -4.196 1.00 92.44 82 TYR A N 1
ATOM 650 C CA . TYR A 1 82 ? 8.577 8.227 -5.510 1.00 92.44 82 TYR A CA 1
ATOM 651 C C . TYR A 1 82 ? 9.040 9.388 -6.380 1.00 92.44 82 TYR A C 1
ATOM 653 O O . TYR A 1 82 ? 8.322 10.379 -6.520 1.00 92.44 82 TYR A O 1
ATOM 661 N N . ASN A 1 83 ? 10.216 9.249 -6.987 1.00 92.00 83 ASN A N 1
ATOM 662 C CA . ASN A 1 83 ? 10.712 10.145 -8.019 1.00 92.00 83 ASN A CA 1
ATOM 663 C C . ASN A 1 83 ? 11.235 9.317 -9.213 1.00 92.00 83 ASN A C 1
ATOM 665 O O . ASN A 1 83 ? 12.217 8.583 -9.057 1.00 92.00 83 ASN A O 1
ATOM 669 N N . PRO A 1 84 ? 10.617 9.430 -10.405 1.00 89.12 84 PRO A N 1
ATOM 670 C CA . PRO A 1 84 ? 11.028 8.666 -11.581 1.00 89.12 84 PRO A CA 1
ATOM 671 C C . PRO A 1 84 ? 12.457 8.980 -12.047 1.00 89.12 84 PRO A C 1
ATOM 673 O O . PRO A 1 84 ? 13.079 8.096 -12.642 1.00 89.12 84 PRO A O 1
ATOM 676 N N . ASP A 1 85 ? 12.977 10.177 -11.760 1.00 87.81 85 ASP A N 1
ATOM 677 C CA . ASP A 1 85 ? 14.328 10.604 -12.153 1.00 87.81 85 ASP A CA 1
ATOM 678 C C . ASP A 1 85 ? 15.410 9.846 -11.371 1.00 87.81 85 ASP A C 1
ATOM 680 O O . ASP A 1 85 ? 16.470 9.528 -11.907 1.00 87.81 85 ASP A O 1
ATOM 684 N N . LEU A 1 86 ? 15.102 9.443 -10.133 1.00 84.81 86 LEU A N 1
ATOM 685 C CA . LEU A 1 86 ? 16.020 8.694 -9.270 1.00 84.81 86 LEU A CA 1
ATOM 686 C C . LEU A 1 86 ? 16.096 7.200 -9.620 1.00 84.81 86 LEU A C 1
ATOM 688 O O . LEU A 1 86 ? 16.884 6.470 -9.029 1.00 84.81 86 LEU A O 1
ATOM 692 N N . ARG A 1 87 ? 15.306 6.706 -10.583 1.00 78.31 87 ARG A N 1
ATOM 693 C CA . ARG A 1 87 ? 15.361 5.290 -11.002 1.00 78.31 87 ARG A CA 1
ATOM 694 C C . ARG A 1 87 ? 16.678 4.902 -11.660 1.00 78.31 87 ARG A C 1
ATOM 696 O O . ARG A 1 87 ? 17.016 3.725 -11.681 1.00 78.31 87 ARG A O 1
ATOM 703 N N . LEU A 1 88 ? 17.377 5.867 -12.248 1.00 70.06 88 LEU A N 1
ATOM 704 C CA . LEU A 1 88 ? 18.663 5.647 -12.912 1.00 70.06 88 LEU A CA 1
ATOM 705 C C . LEU A 1 88 ? 19.845 5.878 -11.960 1.00 70.06 88 LEU A C 1
ATOM 707 O O . LEU A 1 88 ? 20.984 5.555 -12.300 1.00 70.06 88 LEU A O 1
ATOM 711 N N . GLU A 1 89 ? 19.579 6.421 -10.771 1.00 65.44 89 GLU A N 1
ATOM 712 C CA . GLU A 1 89 ? 20.577 6.645 -9.737 1.00 65.44 89 GLU A CA 1
ATOM 713 C C . GLU A 1 89 ? 20.719 5.371 -8.902 1.00 65.44 89 GLU A C 1
ATOM 715 O O . GLU A 1 89 ? 19.852 4.983 -8.121 1.00 65.44 89 GLU A O 1
ATOM 720 N N . ASN A 1 90 ? 21.824 4.667 -9.126 1.00 52.00 90 ASN A N 1
ATOM 721 C CA . ASN A 1 90 ? 22.071 3.350 -8.559 1.00 52.00 90 ASN A CA 1
ATOM 722 C C . ASN A 1 90 ? 22.332 3.466 -7.042 1.00 52.00 90 ASN A C 1
ATOM 724 O O . ASN A 1 90 ? 23.455 3.748 -6.622 1.00 52.00 90 ASN A O 1
ATOM 728 N N . ASN A 1 91 ? 21.303 3.273 -6.213 1.00 54.09 91 ASN A N 1
ATOM 729 C CA . ASN A 1 91 ? 21.436 3.248 -4.756 1.00 54.09 91 ASN A CA 1
ATOM 730 C C . ASN A 1 91 ? 21.349 1.805 -4.230 1.00 54.09 91 ASN A C 1
ATOM 732 O O . ASN A 1 91 ? 20.369 1.102 -4.475 1.00 54.09 91 ASN A O 1
ATOM 736 N N . TYR A 1 92 ? 22.374 1.379 -3.481 1.00 43.66 92 TYR A N 1
ATOM 737 C CA . TYR A 1 92 ? 22.557 0.014 -2.959 1.00 43.66 92 TYR A CA 1
ATOM 738 C C . TYR A 1 92 ? 21.361 -0.517 -2.151 1.00 43.66 92 TYR A C 1
ATOM 740 O O . TYR A 1 92 ? 21.149 -1.728 -2.104 1.00 43.66 92 TYR A O 1
ATOM 748 N N . SER A 1 93 ? 20.587 0.372 -1.524 1.00 47.47 93 SER A N 1
ATOM 749 C CA . SER A 1 93 ? 19.451 0.002 -0.669 1.00 47.47 93 SER A CA 1
ATOM 750 C C . SER A 1 93 ? 18.119 -0.111 -1.423 1.00 47.47 93 SER A C 1
ATOM 752 O O . SER A 1 93 ? 17.199 -0.762 -0.936 1.00 47.47 93 SER A O 1
ATOM 754 N N . TYR A 1 94 ? 18.008 0.509 -2.603 1.00 53.56 94 TYR A N 1
ATOM 755 C CA . TYR A 1 94 ? 16.760 0.666 -3.359 1.00 53.56 94 TYR A CA 1
ATOM 756 C C . TYR A 1 94 ? 17.056 0.580 -4.859 1.00 53.56 94 TYR A C 1
ATOM 758 O O . TYR A 1 94 ? 16.952 1.572 -5.578 1.00 53.56 94 TYR A O 1
ATOM 766 N N . TYR A 1 95 ? 17.490 -0.591 -5.332 1.00 52.19 95 TYR A N 1
ATOM 767 C CA . TYR A 1 95 ? 17.833 -0.801 -6.743 1.00 52.19 95 TYR A CA 1
ATOM 768 C C . TYR A 1 95 ? 16.768 -0.222 -7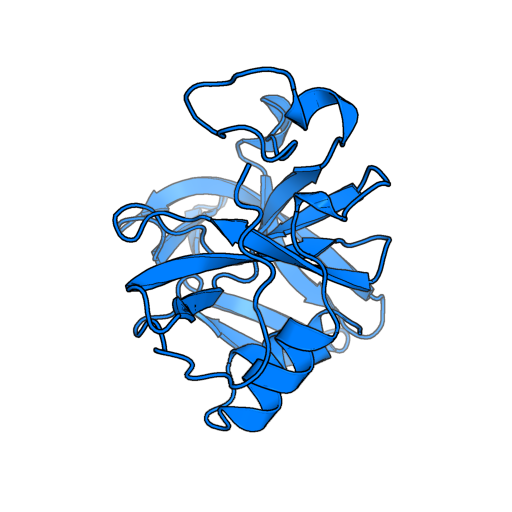.683 1.00 52.19 95 TYR A C 1
ATOM 770 O O . TYR A 1 95 ? 15.648 -0.729 -7.736 1.00 52.19 95 TYR A O 1
ATOM 778 N N . ASN A 1 96 ? 17.150 0.813 -8.436 1.00 61.09 96 ASN A N 1
ATOM 779 C CA . ASN A 1 96 ? 16.472 1.356 -9.616 1.00 61.09 96 ASN A CA 1
ATOM 780 C C . ASN A 1 96 ? 14.947 1.538 -9.505 1.00 61.09 96 ASN A C 1
ATOM 782 O O . ASN A 1 96 ? 14.225 1.460 -10.501 1.00 61.09 96 ASN A O 1
ATOM 786 N N . SER A 1 97 ? 14.437 1.761 -8.295 1.00 77.12 97 SER A N 1
ATOM 787 C CA . SER A 1 97 ? 12.998 1.821 -8.053 1.00 77.12 97 SER A CA 1
ATOM 788 C C . SER A 1 97 ? 12.476 3.253 -8.060 1.00 77.12 97 SER A C 1
ATOM 790 O O . SER A 1 97 ? 11.295 3.467 -8.297 1.00 77.12 97 SER A O 1
ATOM 792 N N . GLY A 1 98 ? 13.340 4.248 -7.831 1.00 86.31 98 GLY A N 1
ATOM 793 C CA . GLY A 1 98 ? 12.933 5.645 -7.663 1.00 86.31 98 GLY A CA 1
ATOM 794 C C . GLY A 1 98 ? 12.182 5.907 -6.352 1.00 86.31 98 GLY A C 1
ATOM 795 O O . GLY A 1 98 ? 11.790 7.046 -6.099 1.00 86.31 98 GLY A O 1
ATOM 796 N N . PHE A 1 99 ? 11.982 4.886 -5.508 1.00 88.62 99 PHE A N 1
ATOM 797 C CA . PHE A 1 99 ? 11.452 5.059 -4.159 1.00 88.62 99 PHE A CA 1
ATOM 798 C C . PHE A 1 99 ? 12.579 5.381 -3.189 1.00 88.62 99 PHE A C 1
ATOM 800 O O . PHE A 1 99 ? 13.631 4.745 -3.190 1.00 88.62 99 PHE A O 1
ATOM 807 N N . PHE A 1 100 ? 12.330 6.349 -2.322 1.00 87.69 100 PHE A N 1
ATOM 808 C CA . PHE A 1 100 ? 13.250 6.734 -1.267 1.00 87.69 100 PHE A CA 1
ATOM 809 C C . PHE A 1 100 ? 12.470 7.244 -0.059 1.00 87.69 100 PHE A C 1
ATOM 811 O O . PHE A 1 100 ? 11.298 7.616 -0.151 1.00 87.69 100 PHE A O 1
ATOM 818 N N . ARG A 1 101 ? 13.138 7.273 1.091 1.00 88.44 101 ARG A N 1
ATOM 819 C CA . ARG A 1 101 ? 12.638 7.931 2.296 1.00 88.44 101 ARG A CA 1
ATOM 820 C C . ARG A 1 101 ? 13.568 9.106 2.592 1.00 88.44 101 ARG A C 1
ATOM 822 O O . ARG A 1 101 ? 14.768 8.880 2.713 1.00 88.44 101 ARG A O 1
ATOM 829 N N . PRO A 1 102 ? 13.069 10.347 2.650 1.00 86.38 102 PRO A N 1
ATOM 830 C CA . PRO A 1 102 ? 13.843 11.456 3.197 1.00 86.38 102 PRO A CA 1
ATOM 831 C C . PRO A 1 102 ? 14.238 11.168 4.648 1.00 86.38 102 PRO A C 1
ATOM 833 O O . PRO A 1 102 ? 13.448 10.580 5.384 1.00 86.38 102 PRO A O 1
ATOM 836 N N . GLU A 1 103 ? 15.418 11.620 5.076 1.00 87.12 103 GLU A N 1
ATOM 837 C CA . GLU A 1 103 ? 15.881 11.428 6.461 1.00 87.12 103 GLU A CA 1
ATOM 838 C C . GLU A 1 103 ? 14.897 12.019 7.485 1.00 87.12 103 GLU A C 1
ATOM 840 O O . GLU A 1 103 ? 14.603 11.397 8.501 1.00 87.12 103 GLU A O 1
ATOM 845 N N . GLU A 1 104 ? 14.292 13.167 7.166 1.00 86.44 104 GLU A N 1
ATOM 846 C CA . GLU A 1 104 ? 13.242 13.821 7.966 1.00 86.44 104 GLU A CA 1
ATOM 847 C C . GLU A 1 104 ? 11.952 12.992 8.136 1.00 86.44 104 GLU A C 1
ATOM 849 O O . GLU A 1 104 ? 11.108 13.320 8.973 1.00 86.44 104 GLU A O 1
ATOM 854 N N . ASP A 1 105 ? 11.776 11.940 7.334 1.00 86.00 105 ASP A N 1
ATOM 855 C CA . ASP A 1 105 ? 10.606 11.064 7.341 1.00 86.00 105 ASP A CA 1
ATOM 856 C C . ASP A 1 105 ? 10.918 9.680 7.937 1.00 86.00 105 ASP A C 1
ATOM 858 O O . ASP A 1 105 ? 10.023 8.837 8.003 1.00 86.00 105 ASP A O 1
ATOM 862 N N . TYR A 1 106 ? 12.150 9.414 8.395 1.00 87.56 106 TYR A N 1
ATOM 863 C CA . TYR A 1 106 ? 12.547 8.092 8.905 1.00 87.56 106 TYR A CA 1
ATOM 864 C C . TYR A 1 106 ? 11.722 7.628 10.104 1.00 87.56 106 TYR A C 1
ATOM 866 O O . TYR A 1 106 ? 11.350 6.453 10.156 1.00 87.56 106 TYR A O 1
ATOM 874 N N . GLU A 1 107 ? 11.360 8.552 10.989 1.00 89.31 107 GLU A N 1
ATOM 875 C CA . GLU A 1 107 ? 10.519 8.297 12.162 1.00 89.31 107 GLU A CA 1
ATOM 876 C C . GLU A 1 107 ? 9.019 8.451 11.868 1.00 89.31 107 GLU A C 1
ATOM 878 O O . GLU A 1 107 ? 8.189 8.175 12.731 1.00 89.31 107 GLU A O 1
ATOM 883 N N . LYS A 1 108 ? 8.635 8.904 10.666 1.00 91.19 108 LYS A N 1
ATOM 884 C CA . LYS A 1 108 ? 7.228 9.110 10.308 1.00 91.19 108 LYS A CA 1
ATOM 885 C C . LYS A 1 108 ? 6.624 7.847 9.720 1.00 91.19 108 LYS A C 1
ATOM 887 O O . LYS A 1 108 ? 7.205 7.199 8.848 1.00 91.19 108 LYS A O 1
ATOM 892 N N . TRP A 1 109 ? 5.394 7.570 10.128 1.00 93.25 109 TRP A N 1
ATOM 893 C CA . TRP A 1 109 ? 4.646 6.395 9.707 1.00 93.25 109 TRP A CA 1
ATOM 894 C C . TRP A 1 109 ? 3.169 6.707 9.502 1.00 93.25 109 TRP A C 1
ATOM 896 O O . TRP A 1 109 ? 2.612 7.512 10.240 1.00 93.25 109 TRP A O 1
ATOM 906 N N . TYR A 1 110 ? 2.507 6.045 8.555 1.00 95.44 110 TYR A N 1
ATOM 907 C CA . TYR A 1 110 ? 1.050 6.080 8.446 1.00 95.44 110 TYR A CA 1
ATOM 908 C C . TYR A 1 110 ? 0.443 4.927 9.244 1.00 95.44 110 TYR A C 1
ATOM 910 O O . TYR A 1 110 ? 0.600 3.776 8.859 1.00 95.44 110 TYR A O 1
ATOM 918 N N . ASN A 1 111 ? -0.231 5.184 10.366 1.00 95.12 111 ASN A N 1
ATOM 919 C CA . ASN A 1 111 ? -0.815 4.091 11.169 1.00 95.12 111 ASN A CA 1
ATOM 920 C C . ASN A 1 111 ? -2.281 3.798 10.832 1.00 95.12 111 ASN A C 1
ATOM 922 O O . ASN A 1 111 ? -2.828 2.788 11.272 1.00 95.12 111 ASN A O 1
ATOM 926 N N . SER A 1 112 ? -2.931 4.705 10.107 1.00 97.06 112 SER A N 1
ATOM 927 C CA . SER A 1 112 ? -4.336 4.573 9.767 1.00 97.06 112 SER A CA 1
ATOM 928 C C . SER A 1 112 ? -4.732 5.411 8.559 1.00 97.06 112 SER A C 1
ATOM 930 O O . SER A 1 112 ? -4.012 6.327 8.147 1.00 97.06 112 SER A O 1
ATOM 932 N N . TYR A 1 113 ? -5.892 5.085 7.996 1.00 98.00 113 TYR A N 1
ATOM 933 C CA . TYR A 1 113 ? -6.509 5.785 6.874 1.00 98.00 113 TYR A CA 1
ATOM 934 C C . TYR A 1 113 ? -7.992 6.030 7.154 1.00 98.00 113 TYR A C 1
ATOM 936 O O . TYR A 1 113 ? -8.702 5.117 7.571 1.00 98.00 113 TYR A O 1
ATOM 944 N N . ASP A 1 114 ? -8.463 7.250 6.916 1.00 97.44 114 ASP A N 1
ATOM 945 C CA . ASP A 1 114 ? -9.871 7.619 7.054 1.00 97.44 114 ASP A CA 1
ATOM 946 C C . ASP A 1 114 ? -10.556 7.698 5.682 1.00 97.44 114 ASP A C 1
ATOM 948 O O . ASP A 1 114 ? -10.154 8.478 4.815 1.00 97.44 114 ASP A O 1
ATOM 952 N N . ILE A 1 115 ? -11.611 6.903 5.487 1.00 96.88 115 ILE A N 1
ATOM 953 C CA . ILE A 1 115 ? -12.276 6.750 4.185 1.00 96.88 115 ILE A CA 1
ATOM 954 C C . ILE A 1 115 ? -13.124 7.963 3.785 1.00 96.88 115 ILE A C 1
ATOM 956 O O . ILE A 1 115 ? -13.399 8.144 2.598 1.00 96.88 115 ILE A O 1
ATOM 960 N N . GLU A 1 116 ? -13.587 8.767 4.748 1.00 94.56 116 GLU A N 1
ATOM 961 C CA . GLU A 1 116 ? -14.446 9.926 4.468 1.00 94.56 116 GLU A CA 1
ATOM 962 C C . GLU A 1 116 ? -13.616 11.114 3.987 1.00 94.56 116 GLU A C 1
ATOM 964 O O . GLU A 1 116 ? -13.953 11.754 2.991 1.00 94.56 116 GLU A O 1
ATOM 969 N N . SER A 1 117 ? -12.506 11.382 4.669 1.00 94.69 117 SER A N 1
ATOM 970 C CA . SER A 1 117 ? -11.566 12.441 4.312 1.00 94.69 117 SER A CA 1
ATOM 971 C C . SER A 1 117 ? -10.544 12.016 3.258 1.00 94.69 117 SER A C 1
ATOM 973 O O . SER A 1 117 ? -9.937 12.886 2.630 1.00 94.69 117 SER A O 1
ATOM 975 N N . GLY A 1 118 ? -10.343 10.710 3.056 1.00 94.38 118 GLY A N 1
ATOM 976 C CA . GLY A 1 118 ? -9.338 10.161 2.145 1.00 94.38 118 GLY A CA 1
ATOM 977 C C . GLY A 1 118 ? -7.906 10.438 2.604 1.00 94.38 118 GLY A C 1
ATOM 978 O O . GLY A 1 118 ? -7.013 10.604 1.770 1.00 94.38 118 GLY A O 1
ATOM 979 N N . LYS A 1 119 ? -7.684 10.567 3.917 1.00 95.19 119 LYS A N 1
ATOM 980 C CA . LYS A 1 119 ? -6.396 10.971 4.492 1.00 95.19 119 LYS A CA 1
ATOM 981 C C . LYS A 1 119 ? -5.748 9.848 5.281 1.00 95.19 119 LYS A C 1
ATOM 983 O O . LYS A 1 119 ? -6.403 9.127 6.028 1.00 95.19 119 LYS A O 1
ATOM 988 N N . PHE A 1 120 ? -4.430 9.769 5.147 1.00 96.94 120 PHE A N 1
ATOM 989 C CA . PHE A 1 120 ? -3.588 8.960 6.013 1.00 96.94 120 PHE A CA 1
ATOM 990 C C . PHE A 1 120 ? -3.201 9.754 7.258 1.00 96.94 120 PHE A C 1
ATOM 992 O O . PHE A 1 120 ? -2.826 10.925 7.160 1.00 96.94 120 PHE A O 1
ATOM 999 N N . ASN A 1 121 ? -3.247 9.105 8.417 1.00 95.88 121 ASN A N 1
ATOM 1000 C CA . ASN A 1 121 ? -2.820 9.699 9.676 1.00 95.88 121 ASN A CA 1
ATOM 1001 C C . ASN A 1 121 ? -1.352 9.374 9.933 1.00 95.88 121 ASN A C 1
ATOM 1003 O O . ASN A 1 121 ? -0.969 8.203 9.978 1.00 95.88 121 ASN A O 1
ATOM 1007 N N . ILE A 1 122 ? -0.545 10.421 10.102 1.00 94.81 122 ILE A N 1
ATOM 1008 C CA . ILE A 1 122 ? 0.886 10.304 10.382 1.00 94.81 122 ILE A CA 1
ATOM 1009 C C . ILE A 1 122 ? 1.111 10.222 11.890 1.00 94.81 122 ILE A C 1
ATOM 1011 O O . ILE A 1 122 ? 0.544 10.999 12.657 1.00 94.81 122 ILE A O 1
ATOM 1015 N N . VAL A 1 123 ? 1.996 9.319 12.295 1.00 94.69 123 VAL A N 1
ATOM 1016 C CA . VAL A 1 123 ? 2.505 9.171 13.658 1.00 94.69 123 VAL A CA 1
ATOM 1017 C C . VAL A 1 123 ? 4.031 9.156 13.664 1.00 94.69 123 VAL A C 1
ATOM 1019 O O . VAL A 1 123 ? 4.658 8.947 12.623 1.00 94.69 123 VAL A O 1
ATOM 1022 N N . ILE A 1 124 ? 4.613 9.370 14.844 1.00 94.25 124 ILE A N 1
ATOM 1023 C CA . ILE A 1 124 ? 6.056 9.284 15.081 1.00 94.25 124 ILE A CA 1
ATOM 1024 C C . ILE A 1 124 ? 6.356 7.955 15.773 1.00 94.25 124 ILE A C 1
ATOM 1026 O O . ILE A 1 124 ? 5.773 7.642 16.818 1.00 94.25 124 ILE A O 1
ATOM 1030 N N . THR A 1 125 ? 7.249 7.171 15.178 1.00 91.44 125 THR A N 1
ATOM 1031 C CA . THR A 1 125 ? 7.721 5.888 15.696 1.00 91.44 125 THR A CA 1
ATOM 1032 C C . THR A 1 125 ? 9.045 6.075 16.415 1.00 91.44 125 THR A C 1
ATOM 1034 O O . THR A 1 125 ? 9.981 6.636 15.853 1.00 91.44 125 THR A O 1
ATOM 1037 N N . LYS A 1 126 ? 9.131 5.544 17.628 1.00 90.69 126 LYS A N 1
ATOM 1038 C CA . LYS A 1 126 ? 10.341 5.516 18.447 1.00 90.69 126 LYS A CA 1
ATOM 1039 C C . LYS A 1 126 ? 11.196 4.282 18.177 1.00 90.69 126 LYS A C 1
ATOM 1041 O O . LYS A 1 126 ? 12.416 4.372 18.211 1.00 90.69 126 LYS A O 1
ATOM 1046 N N . ASP A 1 127 ? 10.558 3.134 17.953 1.00 86.69 127 ASP A N 1
ATOM 1047 C CA . ASP A 1 127 ? 11.262 1.868 17.744 1.00 86.69 127 ASP A CA 1
ATOM 1048 C C . ASP A 1 127 ? 10.463 0.909 16.850 1.00 86.69 127 ASP A C 1
ATOM 1050 O O . ASP A 1 127 ? 9.228 0.925 16.851 1.00 86.69 127 ASP A O 1
ATOM 1054 N N . LEU A 1 128 ? 11.171 0.058 16.107 1.00 84.38 128 LEU A N 1
ATOM 1055 C CA . LEU A 1 128 ? 10.617 -1.001 15.264 1.00 84.38 128 LEU A CA 1
ATOM 1056 C C . LEU A 1 128 ? 10.918 -2.354 15.910 1.00 84.38 128 LEU A C 1
ATOM 1058 O O . LEU A 1 128 ? 12.072 -2.741 16.074 1.00 84.38 128 LEU A O 1
ATOM 1062 N N . LEU A 1 129 ? 9.875 -3.117 16.222 1.00 81.56 129 LEU A N 1
ATOM 1063 C CA . LEU A 1 129 ? 9.989 -4.400 16.906 1.00 81.56 129 LEU A CA 1
ATOM 1064 C C . LEU A 1 129 ? 9.768 -5.574 15.940 1.00 81.56 129 LEU A C 1
ATOM 1066 O O . LEU A 1 129 ? 9.098 -5.462 14.909 1.00 81.56 129 LEU A O 1
ATOM 1070 N N . ASN A 1 130 ? 10.307 -6.743 16.303 1.00 70.94 130 ASN A N 1
ATOM 1071 C CA . ASN A 1 130 ? 9.968 -8.044 15.709 1.00 70.94 130 ASN A CA 1
ATOM 1072 C C . ASN A 1 130 ? 10.009 -8.090 14.169 1.00 70.94 130 ASN A C 1
ATOM 1074 O O . ASN A 1 130 ? 9.062 -8.564 13.537 1.00 70.94 130 ASN A O 1
ATOM 1078 N N . ASN A 1 131 ? 11.095 -7.602 13.556 1.00 71.19 131 ASN A N 1
ATOM 1079 C CA . ASN A 1 131 ? 11.246 -7.523 12.095 1.00 71.19 131 ASN A CA 1
ATOM 1080 C C . ASN A 1 131 ? 10.044 -6.834 11.420 1.00 71.19 131 ASN A C 1
ATOM 1082 O O . ASN A 1 131 ? 9.511 -7.333 10.428 1.00 71.19 131 ASN A O 1
ATOM 1086 N N . SER A 1 132 ? 9.606 -5.710 12.000 1.00 69.88 132 SER A N 1
ATOM 1087 C CA . SER A 1 132 ? 8.543 -4.840 11.487 1.00 69.88 132 SER A CA 1
ATOM 1088 C C . SER A 1 132 ? 7.112 -5.391 11.597 1.00 69.88 132 SER A C 1
ATOM 1090 O O . SER A 1 132 ? 6.225 -4.979 10.854 1.00 69.88 132 SER A O 1
ATOM 1092 N N . ARG A 1 133 ? 6.850 -6.293 12.552 1.00 84.25 133 ARG A N 1
ATOM 1093 C CA . ARG A 1 133 ? 5.481 -6.745 12.888 1.00 84.25 133 ARG A CA 1
ATOM 1094 C C . ARG A 1 133 ? 4.771 -5.857 13.907 1.00 84.25 133 ARG A C 1
ATOM 1096 O O . ARG A 1 133 ? 3.546 -5.876 13.970 1.00 84.25 133 ARG A O 1
ATOM 1103 N N . SER A 1 134 ? 5.526 -5.098 14.690 1.00 88.56 134 SER A N 1
ATOM 1104 C CA . SER A 1 134 ? 5.003 -4.036 15.543 1.00 88.56 134 SER A CA 1
ATOM 1105 C C . SER A 1 134 ? 6.000 -2.886 15.626 1.00 88.56 134 SER A C 1
ATOM 1107 O O . SER A 1 134 ? 7.171 -3.023 15.265 1.00 88.56 134 SER A O 1
ATOM 1109 N N . PHE A 1 135 ? 5.526 -1.729 16.061 1.00 90.81 135 PHE A N 1
ATOM 1110 C CA . PHE A 1 135 ? 6.355 -0.571 16.365 1.00 90.81 135 PHE A CA 1
ATOM 1111 C C . PHE A 1 135 ? 5.836 0.134 17.610 1.00 90.81 135 PHE A C 1
ATOM 1113 O O . PHE A 1 135 ? 4.669 0.000 17.983 1.00 90.81 135 PHE A O 1
ATOM 1120 N N . VAL A 1 136 ? 6.717 0.889 18.254 1.00 92.50 136 VAL A N 1
ATOM 1121 C CA . VAL A 1 136 ? 6.394 1.693 19.430 1.00 92.50 136 VAL A CA 1
ATOM 1122 C C . VAL A 1 136 ? 6.301 3.146 18.998 1.00 92.50 136 VAL A C 1
ATOM 1124 O O . VAL A 1 136 ? 7.227 3.685 18.393 1.00 92.50 136 VAL A O 1
ATOM 1127 N N . LEU A 1 137 ? 5.176 3.781 19.297 1.00 92.81 137 LEU A N 1
ATOM 1128 C CA . LEU A 1 137 ? 4.972 5.211 19.101 1.00 92.81 137 LEU A CA 1
ATOM 1129 C C . LEU A 1 137 ? 5.787 6.030 20.109 1.00 92.81 137 LEU A C 1
ATOM 1131 O O . LEU A 1 137 ? 6.149 5.537 21.176 1.00 92.81 137 LEU A O 1
ATOM 1135 N N . ASP A 1 138 ? 6.018 7.308 19.821 1.00 92.50 138 ASP A N 1
ATOM 1136 C CA . ASP A 1 138 ? 6.726 8.220 20.737 1.00 92.50 138 ASP A CA 1
ATOM 1137 C C . ASP A 1 138 ? 6.056 8.332 22.128 1.00 92.50 138 ASP A C 1
ATOM 1139 O O . ASP A 1 138 ? 6.713 8.447 23.162 1.00 92.50 138 ASP A O 1
ATOM 1143 N N . ASN A 1 139 ? 4.733 8.145 22.193 1.00 92.25 139 ASN A N 1
ATOM 1144 C CA . ASN A 1 139 ? 3.980 8.063 23.451 1.00 92.25 139 ASN A CA 1
ATOM 1145 C C . ASN A 1 139 ? 4.092 6.697 24.176 1.00 92.25 139 ASN A C 1
ATOM 1147 O O . ASN A 1 139 ? 3.371 6.459 25.145 1.00 92.25 139 ASN A O 1
ATOM 1151 N N . ASN A 1 140 ? 4.989 5.812 23.733 1.00 92.00 140 ASN A N 1
ATOM 1152 C CA . ASN A 1 140 ? 5.218 4.444 24.213 1.00 92.00 140 ASN A CA 1
ATOM 1153 C C . ASN A 1 140 ? 4.043 3.466 24.014 1.00 92.00 140 ASN A C 1
ATOM 1155 O O . ASN A 1 140 ? 3.995 2.423 24.664 1.00 92.00 140 ASN A O 1
ATOM 1159 N N . MET A 1 141 ? 3.103 3.772 23.119 1.00 92.88 141 MET A N 1
ATOM 1160 C CA . MET A 1 141 ? 2.066 2.824 22.708 1.00 92.88 141 MET A CA 1
ATOM 1161 C C . MET A 1 141 ? 2.620 1.851 21.663 1.00 92.88 141 MET A C 1
ATOM 1163 O O . MET A 1 141 ? 3.173 2.281 20.652 1.00 92.88 141 MET A O 1
ATOM 1167 N N . GLU A 1 142 ? 2.448 0.548 21.883 1.00 94.06 142 GLU A N 1
ATOM 1168 C CA . GLU A 1 142 ? 2.760 -0.468 20.875 1.00 94.06 142 GLU A CA 1
ATOM 1169 C C . GLU A 1 142 ? 1.610 -0.601 19.869 1.00 94.06 142 GLU A C 1
ATOM 1171 O O . GLU A 1 142 ? 0.439 -0.677 20.244 1.00 94.06 142 GLU A O 1
ATOM 1176 N N . VAL A 1 143 ? 1.956 -0.650 18.584 1.00 93.31 143 VAL A N 1
ATOM 1177 C CA . VAL A 1 143 ? 1.025 -0.802 17.464 1.00 93.31 143 VAL A CA 1
ATOM 1178 C C . VAL A 1 143 ? 1.479 -1.969 16.594 1.00 93.31 143 VAL A C 1
ATOM 1180 O O . VAL A 1 143 ? 2.634 -2.039 16.180 1.00 93.31 143 VAL A O 1
ATOM 1183 N N . SER A 1 144 ? 0.559 -2.887 16.302 1.00 94.00 144 SER A N 1
ATOM 1184 C CA . SER A 1 144 ? 0.806 -4.104 15.509 1.00 94.00 144 SER A CA 1
ATOM 1185 C C . SER A 1 144 ? -0.134 -4.257 14.309 1.00 94.00 144 SER A C 1
ATOM 1187 O O . SER A 1 144 ? -0.096 -5.263 13.598 1.00 94.00 144 SER A O 1
ATOM 1189 N N . SER A 1 145 ? -0.978 -3.256 14.059 1.00 95.38 145 SER A N 1
ATOM 1190 C CA . SER A 1 145 ? -1.922 -3.241 12.945 1.00 95.38 145 SER A CA 1
ATOM 1191 C C . SER A 1 145 ? -2.086 -1.839 12.368 1.00 95.38 145 SER A C 1
ATOM 1193 O O . SER A 1 145 ? -1.748 -0.841 13.004 1.00 95.38 145 SER A O 1
ATOM 1195 N N . PHE A 1 146 ? -2.581 -1.788 11.138 1.00 97.00 146 PHE A N 1
ATOM 1196 C CA . PHE A 1 146 ? -2.995 -0.573 10.458 1.00 97.00 146 PHE A CA 1
ATOM 1197 C C . PHE A 1 146 ? -4.523 -0.525 10.430 1.00 97.00 146 PHE A C 1
ATOM 1199 O O . PHE A 1 146 ? -5.158 -1.466 9.945 1.00 97.00 146 PHE A O 1
ATOM 1206 N N . SER A 1 147 ? -5.111 0.567 10.914 1.00 97.56 147 SER A N 1
ATOM 1207 C CA . SER A 1 147 ? -6.569 0.702 11.024 1.00 97.56 147 SER A CA 1
ATOM 1208 C C . SER A 1 147 ? -7.160 1.553 9.899 1.00 97.56 147 SER A C 1
ATOM 1210 O O . SER A 1 147 ? -6.622 2.591 9.514 1.00 97.56 147 SER A O 1
ATOM 1212 N N . VAL A 1 148 ? -8.313 1.139 9.387 1.00 98.00 148 VAL A N 1
ATOM 1213 C CA . VAL A 1 148 ? -9.140 1.907 8.454 1.00 98.00 148 VAL A CA 1
ATOM 1214 C C . VAL A 1 148 ? -10.374 2.409 9.195 1.00 98.00 148 VAL A C 1
ATOM 1216 O O . VAL A 1 148 ? -11.120 1.624 9.783 1.00 98.00 148 VAL A O 1
ATOM 1219 N N . PHE A 1 149 ? -10.595 3.719 9.149 1.00 97.69 149 PHE A N 1
ATOM 1220 C CA . PHE A 1 149 ? -11.674 4.411 9.847 1.00 97.69 149 PHE A CA 1
ATOM 1221 C C . PHE A 1 149 ? -12.702 4.993 8.883 1.00 97.69 149 PHE A C 1
ATOM 1223 O O . PHE A 1 149 ? -12.395 5.332 7.742 1.00 97.69 149 PHE A O 1
ATOM 1230 N N . LYS A 1 150 ? -13.925 5.153 9.383 1.00 96.38 150 LYS A N 1
ATOM 1231 C CA . LYS A 1 150 ? -14.961 6.011 8.816 1.00 96.38 150 LYS A CA 1
ATOM 1232 C C . LYS A 1 150 ? -15.341 7.052 9.862 1.00 96.38 150 LYS A C 1
ATOM 1234 O O . LYS A 1 150 ? -16.138 6.774 10.764 1.00 96.38 150 LYS A O 1
ATOM 1239 N N . GLY A 1 151 ? -14.714 8.220 9.787 1.00 92.94 151 GLY A N 1
ATOM 1240 C CA . GLY A 1 151 ? -14.795 9.233 10.828 1.00 92.94 151 GLY A CA 1
ATOM 1241 C C . GLY A 1 151 ? -14.164 8.715 12.120 1.00 92.94 151 GLY A C 1
ATOM 1242 O O . GLY A 1 151 ? -12.972 8.438 12.181 1.00 92.94 151 GLY A O 1
ATOM 1243 N N . GLN A 1 152 ? -14.970 8.566 13.172 1.00 92.06 152 GLN A N 1
ATOM 1244 C CA . GLN A 1 152 ? -14.503 8.085 14.482 1.00 92.06 152 GLN A CA 1
ATOM 1245 C C . GLN A 1 152 ? -14.628 6.566 14.670 1.00 92.06 152 GLN A C 1
ATOM 1247 O O . GLN A 1 152 ? -14.252 6.045 15.718 1.00 92.06 152 GLN A O 1
ATOM 1252 N N . ILE A 1 153 ? -15.187 5.852 13.692 1.00 95.56 153 ILE A N 1
ATOM 1253 C CA . ILE A 1 153 ? -15.490 4.424 13.810 1.00 95.56 153 ILE A CA 1
ATOM 1254 C C . ILE A 1 153 ? -14.414 3.627 13.078 1.00 95.56 153 ILE A C 1
ATOM 1256 O O . ILE A 1 153 ? -14.238 3.804 11.872 1.00 95.56 153 ILE A O 1
ATOM 1260 N N . GLU A 1 154 ? -13.710 2.739 13.785 1.00 96.44 154 GLU A N 1
ATOM 1261 C CA . GLU A 1 154 ? -12.844 1.752 13.132 1.00 96.44 154 GLU A CA 1
ATOM 1262 C C . GLU A 1 154 ? -13.718 0.768 12.351 1.00 96.44 154 GLU A C 1
ATOM 1264 O O . GLU A 1 154 ? -14.631 0.151 12.901 1.00 96.44 154 GLU A O 1
ATOM 1269 N N . VAL A 1 155 ? -13.453 0.646 11.054 1.00 95.88 155 VAL A N 1
ATOM 1270 C CA . VAL A 1 155 ? -14.175 -0.261 10.157 1.00 95.88 155 VAL A CA 1
ATOM 1271 C C . VAL A 1 155 ? -13.467 -1.606 10.098 1.00 95.88 155 VAL A C 1
ATOM 1273 O O . VAL A 1 155 ? -14.114 -2.653 10.119 1.00 95.88 155 VAL A O 1
ATOM 1276 N N . LYS A 1 156 ? -12.137 -1.575 9.982 1.00 96.69 156 LYS A N 1
ATOM 1277 C CA . LYS A 1 156 ? -11.311 -2.764 9.794 1.00 96.69 156 LYS A CA 1
ATOM 1278 C C . LYS A 1 156 ? -9.863 -2.471 10.157 1.00 96.69 156 LYS A C 1
ATOM 1280 O O . LYS A 1 156 ? -9.402 -1.345 9.990 1.00 96.69 156 LYS A O 1
ATOM 1285 N N . SER A 1 157 ? -9.138 -3.499 10.570 1.00 96.31 157 SER A N 1
ATOM 1286 C CA . SER A 1 157 ? -7.698 -3.444 10.796 1.00 96.31 157 SER A CA 1
ATOM 1287 C C . SER A 1 157 ? -6.984 -4.556 10.036 1.00 96.31 157 SER A C 1
ATOM 1289 O O . SER A 1 157 ? -7.540 -5.626 9.771 1.00 96.31 157 SER A O 1
ATOM 1291 N N . TYR A 1 158 ? -5.745 -4.272 9.652 1.00 96.00 158 TYR A N 1
ATOM 1292 C CA . TYR A 1 158 ? -4.893 -5.154 8.864 1.00 96.00 158 TYR A CA 1
ATOM 1293 C C . TYR A 1 158 ? -3.556 -5.358 9.568 1.00 96.00 158 TYR A C 1
ATOM 1295 O O . TYR A 1 158 ? -3.045 -4.422 10.189 1.00 96.00 158 TYR A O 1
ATOM 1303 N N . PRO A 1 159 ? -2.949 -6.552 9.478 1.00 94.38 159 PRO A N 1
ATOM 1304 C CA . PRO A 1 159 ? -1.619 -6.755 10.028 1.00 94.38 159 PRO A CA 1
ATOM 1305 C C . PRO A 1 159 ? -0.606 -5.911 9.249 1.00 94.38 159 PRO A C 1
ATOM 1307 O O . PRO A 1 159 ? -0.696 -5.795 8.024 1.00 94.38 159 PRO A O 1
ATOM 1310 N N . LEU A 1 160 ? 0.396 -5.371 9.948 1.00 94.25 160 LEU A N 1
ATOM 1311 C CA . LEU A 1 160 ? 1.448 -4.577 9.304 1.00 94.25 160 LEU A CA 1
ATOM 1312 C C . LEU A 1 160 ? 2.216 -5.392 8.261 1.00 94.25 160 LEU A C 1
ATOM 1314 O O . LEU A 1 160 ? 2.615 -4.870 7.233 1.00 94.25 160 LEU A O 1
ATOM 1318 N N . ILE A 1 161 ? 2.408 -6.686 8.491 1.00 89.31 161 ILE A N 1
ATOM 1319 C CA . ILE A 1 161 ? 3.036 -7.578 7.522 1.00 89.31 161 ILE A CA 1
ATOM 1320 C C . ILE A 1 161 ? 2.114 -8.765 7.304 1.00 89.31 161 ILE A C 1
ATOM 1322 O O . ILE A 1 161 ? 1.701 -9.421 8.260 1.00 89.31 161 ILE A O 1
ATOM 1326 N N . LEU A 1 162 ? 1.836 -9.081 6.042 1.00 86.94 162 LEU A N 1
ATOM 1327 C CA . LEU A 1 162 ? 1.092 -10.284 5.689 1.00 86.94 162 LEU A CA 1
ATOM 1328 C C . LEU A 1 162 ? 1.865 -11.541 6.124 1.00 86.94 162 LEU A C 1
ATOM 1330 O O . LEU A 1 162 ? 3.039 -11.693 5.796 1.00 86.94 162 LEU A O 1
ATOM 1334 N N . GLU A 1 163 ? 1.246 -12.475 6.843 1.00 81.94 163 GLU A N 1
ATOM 1335 C CA . GLU A 1 163 ? 1.970 -13.661 7.329 1.00 81.94 163 GLU A CA 1
ATOM 1336 C C . GLU A 1 163 ? 2.394 -14.593 6.189 1.00 81.94 163 GLU A C 1
ATOM 1338 O O . GLU A 1 163 ? 3.562 -14.982 6.106 1.00 81.94 163 GLU A O 1
ATOM 1343 N N . ASN A 1 164 ? 1.470 -14.873 5.269 1.00 85.06 164 ASN A N 1
ATOM 1344 C CA . ASN A 1 164 ? 1.666 -15.785 4.149 1.00 85.06 164 ASN A CA 1
ATOM 1345 C C . ASN A 1 164 ? 1.797 -15.007 2.844 1.00 85.06 164 ASN A C 1
ATOM 1347 O O . ASN A 1 164 ? 0.916 -14.230 2.506 1.00 85.06 164 ASN A O 1
ATOM 1351 N N . VAL A 1 165 ? 2.871 -15.234 2.085 1.00 87.25 165 VAL A N 1
ATOM 1352 C CA . VAL A 1 165 ? 3.046 -14.610 0.764 1.00 87.25 165 VAL A CA 1
ATOM 1353 C C . VAL A 1 165 ? 2.361 -15.491 -0.290 1.00 87.25 165 VAL A C 1
ATOM 1355 O O . VAL A 1 165 ? 2.898 -16.565 -0.587 1.00 87.25 165 VAL A O 1
ATOM 1358 N N . PRO A 1 166 ? 1.205 -15.091 -0.858 1.00 89.44 166 PRO A N 1
ATOM 1359 C CA . PRO A 1 166 ? 0.495 -15.906 -1.838 1.00 89.44 166 PRO A CA 1
ATOM 1360 C C . PRO A 1 166 ? 1.334 -16.110 -3.101 1.00 89.44 166 PRO A C 1
ATOM 1362 O O . PRO A 1 166 ? 2.023 -15.196 -3.566 1.00 89.44 166 PRO A O 1
ATOM 1365 N N . LYS A 1 167 ? 1.259 -17.318 -3.673 1.00 89.38 167 LYS A N 1
ATOM 1366 C CA . LYS A 1 167 ? 1.830 -17.625 -4.989 1.00 89.38 167 LYS A CA 1
ATOM 1367 C C . LYS A 1 167 ? 0.740 -17.466 -6.041 1.00 89.38 167 LYS A C 1
ATOM 1369 O O . LYS A 1 167 ? -0.116 -18.330 -6.189 1.00 89.38 167 LYS A O 1
ATOM 1374 N N . LEU A 1 168 ? 0.784 -16.354 -6.765 1.00 86.00 168 LEU A N 1
ATOM 1375 C CA . LEU A 1 168 ? -0.206 -16.007 -7.774 1.00 86.00 168 LEU A CA 1
ATOM 1376 C C . LEU A 1 168 ? 0.217 -16.576 -9.131 1.00 86.00 168 LEU A C 1
ATOM 1378 O O . LEU A 1 168 ? 1.256 -16.220 -9.698 1.00 86.00 168 LEU A O 1
ATOM 1382 N N . PHE A 1 169 ? -0.610 -17.464 -9.672 1.00 65.62 169 PHE A N 1
ATOM 1383 C CA . PHE A 1 169 ? -0.436 -18.017 -11.008 1.00 65.62 169 PHE A CA 1
ATOM 1384 C C . PHE A 1 169 ? -1.284 -17.211 -11.979 1.00 65.62 169 PHE A C 1
ATOM 1386 O O . PHE A 1 169 ? -2.497 -17.390 -12.047 1.00 65.62 169 PHE A O 1
ATOM 1393 N N . LYS A 1 170 ? -0.659 -16.310 -12.742 1.00 55.81 170 LYS A N 1
ATOM 1394 C CA . LYS A 1 170 ? -1.387 -15.539 -13.749 1.00 55.81 170 LYS A CA 1
ATOM 1395 C C . LYS A 1 170 ? -0.923 -15.832 -15.164 1.00 55.81 170 LYS A C 1
ATOM 1397 O O . LYS A 1 170 ? 0.204 -15.529 -15.551 1.00 55.81 170 LYS A O 1
ATOM 1402 N N . SER A 1 171 ? -1.849 -16.349 -15.968 1.00 43.88 171 SER A N 1
ATOM 1403 C CA . SER A 1 171 ? -1.764 -16.406 -17.424 1.00 43.88 171 SER A CA 1
ATOM 1404 C C . SER A 1 171 ? -2.036 -15.018 -18.021 1.00 43.88 171 SER A C 1
ATOM 1406 O O . SER A 1 171 ? -3.139 -14.747 -18.489 1.00 43.88 171 SER A O 1
ATOM 1408 N N . ARG A 1 172 ? -1.060 -14.111 -17.930 1.00 40.22 172 ARG A N 1
ATOM 1409 C CA . ARG A 1 172 ? -0.815 -12.953 -18.821 1.00 40.22 172 ARG A CA 1
ATOM 1410 C C . ARG A 1 172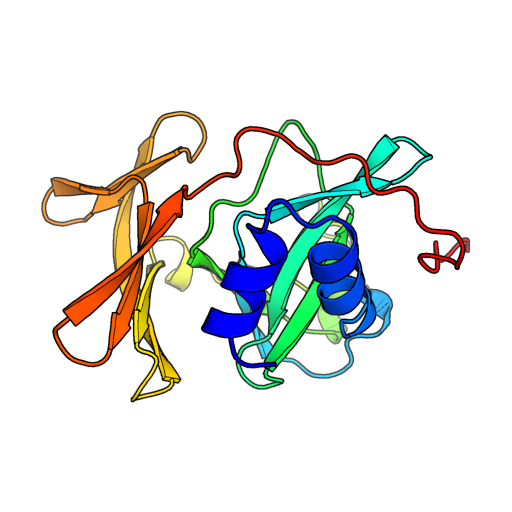 ? 0.198 -12.041 -18.133 1.00 40.22 172 ARG A C 1
ATOM 1412 O O . ARG A 1 172 ? -0.173 -11.168 -17.364 1.00 40.22 172 ARG A O 1
ATOM 1419 N N . ILE A 1 173 ? 1.469 -12.324 -18.418 1.00 42.12 173 ILE A N 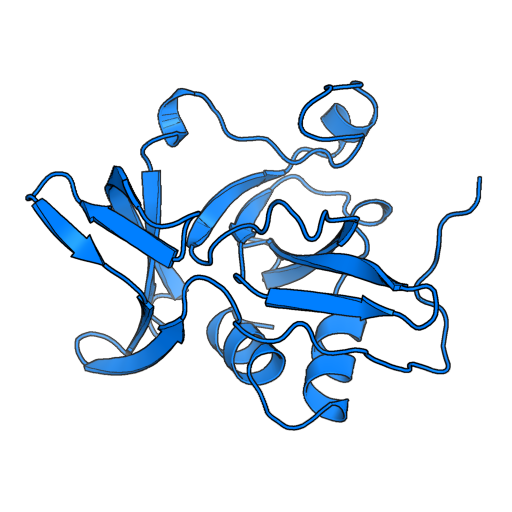1
ATOM 1420 C CA . ILE A 1 173 ? 2.586 -11.377 -18.505 1.00 42.12 173 ILE A CA 1
ATOM 1421 C C . ILE A 1 173 ? 2.529 -10.270 -17.435 1.00 42.12 173 ILE A C 1
ATOM 1423 O O . ILE A 1 173 ? 2.167 -9.134 -17.731 1.00 42.12 173 ILE A O 1
ATOM 1427 N N . PHE A 1 174 ? 2.991 -10.575 -16.215 1.00 44.59 174 PHE A N 1
ATOM 1428 C CA . PHE A 1 174 ? 3.821 -9.579 -15.533 1.00 44.59 174 PHE A CA 1
ATOM 1429 C C . PHE A 1 174 ? 4.908 -9.247 -16.549 1.00 44.59 174 PHE A C 1
ATOM 1431 O O . PHE A 1 174 ? 5.620 -10.160 -16.975 1.00 44.59 174 PHE A O 1
ATOM 1438 N N . ARG A 1 175 ? 4.959 -8.011 -17.052 1.00 41.38 175 ARG A N 1
ATOM 1439 C CA . ARG A 1 175 ? 6.053 -7.594 -17.927 1.00 41.38 175 ARG A CA 1
ATOM 1440 C C . ARG A 1 175 ? 7.311 -7.599 -17.068 1.00 41.38 175 ARG A C 1
ATOM 1442 O O . ARG A 1 175 ? 7.696 -6.585 -16.507 1.00 41.38 175 ARG A O 1
ATOM 1449 N N . THR A 1 176 ? 7.933 -8.765 -16.944 1.00 39.62 176 THR A N 1
ATOM 1450 C CA . THR A 1 176 ? 9.354 -8.880 -16.678 1.00 39.62 176 THR A CA 1
ATOM 1451 C C . THR A 1 176 ? 10.017 -8.109 -17.803 1.00 39.62 176 THR A C 1
ATOM 1453 O O . THR A 1 176 ? 10.099 -8.575 -18.941 1.00 39.62 176 THR A O 1
ATOM 1456 N N . LEU A 1 177 ? 10.409 -6.873 -17.509 1.00 38.31 177 LEU A N 1
ATOM 1457 C CA . LEU A 1 177 ? 11.338 -6.134 -18.340 1.00 38.31 177 LEU A CA 1
ATOM 1458 C C . LEU A 1 177 ? 12.662 -6.889 -18.292 1.00 38.31 177 LEU A C 1
ATOM 1460 O O . LEU A 1 177 ? 13.526 -6.638 -17.463 1.00 38.31 177 LEU A O 1
ATOM 1464 N N . ILE A 1 178 ? 12.785 -7.875 -19.174 1.00 36.38 178 ILE A N 1
ATOM 1465 C CA . ILE A 1 178 ? 14.078 -8.314 -19.661 1.00 36.38 178 ILE A CA 1
ATOM 1466 C C . ILE A 1 178 ? 14.489 -7.257 -20.680 1.00 36.38 178 ILE A C 1
ATOM 1468 O O . ILE A 1 178 ? 13.991 -7.266 -21.810 1.00 36.38 178 ILE A O 1
ATOM 1472 N N . LYS A 1 179 ? 15.359 -6.342 -20.256 1.00 32.09 179 LYS A N 1
ATOM 1473 C CA . LYS A 1 179 ? 16.605 -5.994 -20.948 1.00 32.09 179 LYS A CA 1
ATOM 1474 C C . LYS A 1 179 ? 17.426 -5.022 -20.119 1.00 32.09 179 LYS A C 1
ATOM 1476 O O . LYS A 1 179 ? 16.878 -3.959 -19.764 1.00 32.09 179 LYS A O 1
#

Organism: NCBI:txid927665

Foldseek 3Di:
DAPVLLLCQLPDPDLVSVVVQQVQAEELLPDDDKAKKWFSLAWAAEPVRFIWGWMAGLVVRGIYIYTDDPVATFFTFQIWIADQVCLPVADPVQHSRSIDDDPVCPQWGFQEAEPVVSDTDIFGFPAAPDSNQWTAGPVRDIDRWRFYHHVPHTPDIDGRHDPDHYHRYDDDDPPPPDD

Radius of gyration: 15.74 Å; chains: 1; bounding box: 38×32×45 Å